Protein AF-A0A0B1TII0-F1 (afdb_monomer)

Radius of gyration: 20.52 Å; Cα contacts (8 Å, |Δi|>4): 89; chains: 1; bounding box: 50×30×60 Å

Structure (mmCIF, N/CA/C/O backbone):
data_AF-A0A0B1TII0-F1
#
_entry.id   AF-A0A0B1TII0-F1
#
loop_
_atom_site.group_PDB
_atom_site.id
_atom_site.type_symbol
_atom_site.label_atom_id
_atom_site.label_alt_id
_atom_site.label_comp_id
_atom_site.label_asym_id
_atom_site.label_entity_id
_atom_site.label_seq_id
_atom_site.pdbx_PDB_ins_code
_atom_site.Cartn_x
_atom_site.Cartn_y
_atom_site.Cartn_z
_atom_site.occupancy
_atom_site.B_iso_or_equiv
_atom_site.auth_seq_id
_atom_site.auth_comp_id
_atom_site.auth_asym_id
_atom_site.auth_atom_id
_atom_site.pdbx_PDB_model_num
ATOM 1 N N . MET A 1 1 ? 30.522 5.930 -40.813 1.00 80.50 1 MET A N 1
ATOM 2 C CA . MET A 1 1 ? 30.589 4.596 -40.174 1.00 80.50 1 MET A CA 1
ATOM 3 C C . MET A 1 1 ? 31.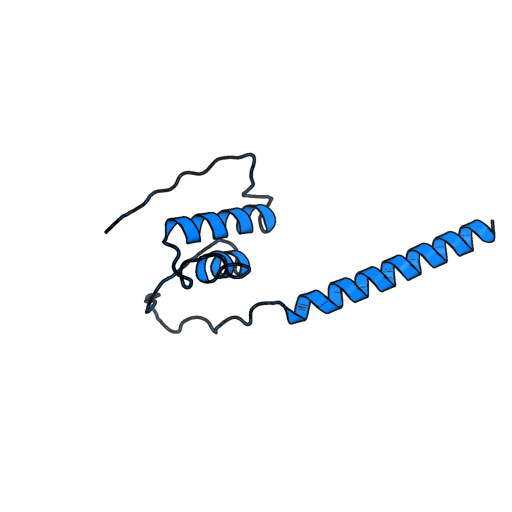285 4.658 -38.819 1.00 80.50 1 MET A C 1
ATOM 5 O O . MET A 1 1 ? 30.621 4.414 -37.826 1.00 80.50 1 MET A O 1
ATOM 9 N N . LEU A 1 2 ? 32.551 5.091 -38.743 1.00 89.12 2 LEU A N 1
ATOM 10 C CA . LEU A 1 2 ? 33.294 5.187 -37.474 1.00 89.12 2 LEU A CA 1
ATOM 11 C C . LEU A 1 2 ? 32.627 6.114 -36.433 1.00 89.12 2 LEU A C 1
ATOM 13 O O . LEU A 1 2 ? 32.455 5.722 -35.287 1.00 89.12 2 LEU A O 1
ATOM 17 N N . LEU A 1 3 ? 32.162 7.302 -36.848 1.00 92.50 3 LEU A N 1
ATOM 18 C CA . LEU A 1 3 ? 31.469 8.259 -35.968 1.00 92.50 3 LEU A CA 1
ATOM 19 C C . LEU A 1 3 ? 30.202 7.665 -35.327 1.00 92.50 3 LEU A C 1
ATOM 21 O O . LEU A 1 3 ? 29.959 7.852 -34.144 1.00 92.50 3 LEU A O 1
ATOM 25 N N . ILE A 1 4 ? 29.421 6.910 -36.104 1.00 94.19 4 ILE A N 1
ATOM 26 C CA . ILE A 1 4 ? 28.181 6.273 -35.634 1.00 94.19 4 ILE A CA 1
ATOM 27 C C . ILE A 1 4 ? 28.506 5.200 -34.590 1.00 94.19 4 ILE A C 1
ATOM 29 O O . ILE A 1 4 ? 27.841 5.126 -33.564 1.00 94.19 4 ILE A O 1
ATOM 33 N N . VAL A 1 5 ? 29.567 4.416 -34.811 1.00 95.19 5 VAL A N 1
ATOM 34 C CA . VAL A 1 5 ? 30.032 3.404 -33.850 1.00 95.19 5 VAL A CA 1
ATOM 35 C C . VAL A 1 5 ? 30.472 4.056 -32.536 1.00 95.19 5 VAL A C 1
ATOM 37 O O . VAL A 1 5 ? 30.087 3.584 -31.470 1.00 95.19 5 VAL A O 1
ATOM 40 N N . PHE A 1 6 ? 31.205 5.172 -32.594 1.00 96.12 6 PHE A N 1
ATOM 41 C CA . PHE A 1 6 ? 31.600 5.915 -31.394 1.00 96.12 6 PHE A CA 1
ATOM 42 C C . PHE A 1 6 ? 30.402 6.493 -30.636 1.00 96.12 6 PHE A C 1
ATOM 44 O O . PHE A 1 6 ? 30.346 6.367 -29.417 1.00 96.12 6 PHE A O 1
ATOM 51 N N . VAL A 1 7 ? 29.425 7.077 -31.337 1.00 96.56 7 VAL A N 1
ATOM 52 C CA . VAL A 1 7 ? 28.207 7.604 -30.702 1.00 96.56 7 VAL A CA 1
ATOM 53 C C . VAL A 1 7 ? 27.429 6.483 -30.013 1.00 96.56 7 VAL A C 1
ATOM 55 O O . VAL A 1 7 ? 27.066 6.632 -28.849 1.00 96.56 7 VAL A O 1
ATOM 58 N N . LEU A 1 8 ? 27.240 5.339 -30.677 1.00 96.50 8 LEU A N 1
ATOM 59 C CA . LEU A 1 8 ? 26.550 4.194 -30.080 1.00 96.50 8 LEU A CA 1
ATOM 60 C C . LEU A 1 8 ? 27.282 3.683 -28.832 1.00 96.50 8 LEU A C 1
ATOM 62 O O . LEU A 1 8 ? 26.644 3.516 -27.796 1.00 96.50 8 LEU A O 1
ATOM 66 N N . LEU A 1 9 ? 28.609 3.530 -28.886 1.00 96.88 9 LEU A N 1
ATOM 67 C CA . LEU A 1 9 ? 29.415 3.121 -27.729 1.00 96.88 9 LEU A CA 1
ATOM 68 C C . LEU A 1 9 ? 29.323 4.113 -26.564 1.00 96.88 9 LEU A C 1
ATOM 70 O O . LEU A 1 9 ? 29.191 3.702 -25.415 1.00 96.88 9 LEU A O 1
ATOM 74 N N . ILE A 1 10 ? 29.357 5.417 -26.841 1.00 96.69 10 ILE A N 1
ATOM 75 C CA . ILE A 1 10 ? 29.239 6.438 -25.794 1.00 96.69 10 ILE A CA 1
ATOM 76 C C . ILE A 1 10 ? 27.851 6.378 -25.154 1.00 96.69 10 ILE A C 1
ATOM 78 O O . ILE A 1 10 ? 27.746 6.393 -23.929 1.00 96.69 10 ILE A O 1
ATOM 82 N N . THR A 1 11 ? 26.787 6.267 -25.956 1.00 96.69 11 THR A N 1
ATOM 83 C CA . THR A 1 11 ? 25.416 6.204 -25.428 1.00 96.69 11 THR A CA 1
ATOM 84 C C . THR A 1 11 ? 25.169 4.954 -24.590 1.00 96.69 11 THR A C 1
ATOM 86 O O . THR A 1 11 ? 24.550 5.056 -23.533 1.00 96.69 11 THR A O 1
ATOM 89 N N . THR A 1 12 ? 25.690 3.792 -24.995 1.00 96.69 12 THR A N 1
ATOM 90 C CA . THR A 1 12 ? 25.521 2.549 -24.232 1.00 96.69 12 THR A CA 1
ATOM 91 C C . THR A 1 12 ? 26.309 2.574 -22.928 1.00 96.69 12 THR A C 1
ATOM 93 O O . THR A 1 12 ? 25.765 2.198 -21.892 1.00 96.69 12 THR A O 1
ATOM 96 N N . VAL A 1 13 ? 27.548 3.075 -22.943 1.00 97.00 13 VAL A N 1
ATOM 97 C CA . VAL A 1 13 ? 28.372 3.218 -21.732 1.00 97.00 13 VAL A CA 1
ATOM 98 C C . VAL A 1 13 ? 27.753 4.232 -20.770 1.00 97.00 13 VAL A C 1
ATOM 100 O O . VAL A 1 13 ? 27.659 3.952 -19.576 1.00 97.00 13 VAL A O 1
ATOM 103 N N . ALA A 1 14 ? 27.280 5.376 -21.271 1.00 96.56 14 ALA A N 1
ATOM 104 C CA . ALA A 1 14 ? 26.619 6.387 -20.449 1.00 96.56 14 ALA A CA 1
ATOM 105 C C . ALA A 1 14 ? 25.313 5.859 -19.838 1.00 96.56 14 ALA A C 1
ATOM 107 O O . ALA A 1 14 ? 25.077 6.041 -18.643 1.00 96.56 14 ALA A O 1
ATOM 108 N N . PHE A 1 15 ? 24.492 5.161 -20.629 1.00 95.62 15 PHE A N 1
ATOM 109 C CA . PHE A 1 15 ? 23.260 4.546 -20.141 1.00 95.62 15 PHE A CA 1
ATOM 110 C C . PHE A 1 15 ? 23.545 3.459 -19.102 1.00 95.62 15 PHE A C 1
ATOM 112 O O . PHE A 1 15 ? 22.904 3.446 -18.056 1.00 95.62 15 PHE A O 1
ATOM 119 N N . ALA A 1 16 ? 24.535 2.594 -19.336 1.00 95.25 16 ALA A N 1
ATOM 120 C CA . ALA A 1 16 ? 24.936 1.567 -18.380 1.00 95.25 16 ALA A CA 1
ATOM 121 C C . ALA A 1 16 ? 25.445 2.186 -17.069 1.00 95.25 16 ALA A C 1
ATOM 123 O O . ALA A 1 16 ? 25.012 1.780 -15.994 1.00 95.25 16 ALA A O 1
ATOM 124 N N . ALA A 1 17 ? 26.309 3.201 -17.141 1.00 95.00 17 ALA A N 1
ATOM 125 C CA . ALA A 1 17 ? 26.810 3.901 -15.961 1.00 95.00 17 ALA A CA 1
ATOM 126 C C . ALA A 1 17 ? 25.672 4.556 -15.162 1.00 95.00 17 ALA A C 1
ATOM 128 O O . ALA A 1 17 ? 25.613 4.404 -13.941 1.00 95.00 17 ALA A O 1
ATOM 129 N N . LEU A 1 18 ? 24.738 5.223 -15.847 1.00 93.19 18 LEU A N 1
ATOM 130 C CA . LEU A 1 18 ? 23.560 5.816 -15.217 1.00 93.19 18 LEU A CA 1
ATOM 131 C C . LEU A 1 18 ? 22.661 4.743 -14.588 1.00 93.19 18 LEU A C 1
ATOM 133 O O . LEU A 1 18 ? 22.252 4.885 -13.440 1.00 93.19 18 LEU A O 1
ATOM 137 N N . TYR A 1 19 ? 22.403 3.649 -15.302 1.00 91.31 19 TYR A N 1
ATOM 138 C CA . TYR A 1 19 ? 21.601 2.525 -14.825 1.00 91.31 19 TYR A CA 1
ATOM 139 C C . TYR A 1 19 ? 22.189 1.899 -13.552 1.00 91.31 19 TYR A C 1
ATOM 141 O O . TYR A 1 19 ? 21.479 1.741 -12.558 1.00 91.31 19 TYR A O 1
ATOM 149 N N . TYR A 1 20 ? 23.496 1.616 -13.532 1.00 90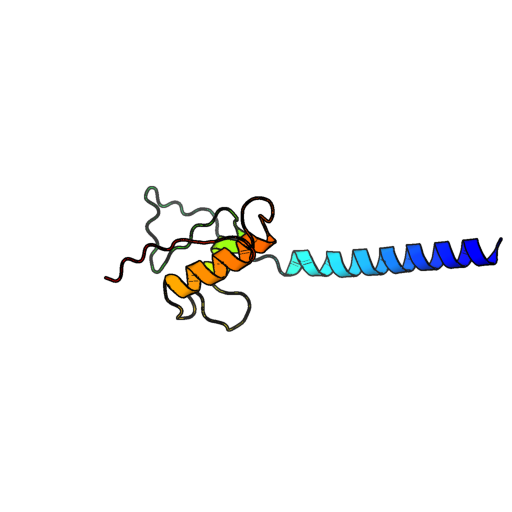.81 20 TYR A N 1
ATOM 150 C CA . TYR A 1 20 ? 24.167 1.070 -12.349 1.00 90.81 20 TYR A CA 1
ATOM 151 C C . TYR A 1 20 ? 24.222 2.065 -11.186 1.00 90.81 20 TYR A C 1
ATOM 153 O O . TYR A 1 20 ? 24.087 1.657 -10.031 1.00 90.81 20 TYR A O 1
ATOM 161 N N . HIS A 1 21 ? 24.370 3.364 -11.461 1.00 88.19 21 HIS A N 1
ATOM 162 C CA . HIS A 1 21 ? 24.332 4.385 -10.416 1.00 88.19 21 HIS A CA 1
ATOM 163 C C . HIS A 1 21 ? 22.940 4.500 -9.772 1.00 88.19 21 HIS A C 1
ATOM 165 O O . HIS A 1 21 ? 22.833 4.597 -8.549 1.00 88.19 21 HIS A O 1
ATOM 171 N N . LEU A 1 22 ? 21.876 4.418 -10.578 1.00 82.69 22 LEU A N 1
ATOM 172 C CA . LEU A 1 22 ? 20.493 4.437 -10.097 1.00 82.69 22 LEU A CA 1
ATOM 173 C C . LEU A 1 22 ? 20.147 3.176 -9.291 1.00 82.69 22 LEU A C 1
ATOM 175 O O . LEU A 1 22 ? 19.597 3.290 -8.196 1.00 82.69 22 LEU A O 1
ATOM 179 N N . LEU A 1 23 ? 20.535 1.987 -9.765 1.00 77.06 23 LEU A N 1
ATOM 180 C CA . LEU A 1 23 ? 20.320 0.733 -9.032 1.00 77.06 23 LEU A CA 1
ATOM 181 C C . LEU A 1 23 ? 21.087 0.675 -7.704 1.00 77.06 23 LEU A C 1
ATOM 183 O O . LEU A 1 23 ? 20.573 0.143 -6.721 1.00 77.06 23 LEU A O 1
ATOM 187 N N . GLY A 1 24 ? 22.294 1.246 -7.644 1.00 68.50 24 GLY A N 1
ATOM 188 C CA . GLY A 1 24 ? 23.073 1.324 -6.405 1.00 68.50 24 GLY A CA 1
ATOM 189 C C . GLY A 1 24 ? 22.389 2.138 -5.297 1.00 68.50 24 GLY A C 1
ATOM 190 O O . GLY A 1 24 ? 22.660 1.913 -4.119 1.00 68.50 24 GLY A O 1
ATOM 191 N N . SER A 1 25 ? 21.474 3.051 -5.646 1.00 62.00 25 SER A N 1
ATOM 192 C CA . SER A 1 25 ? 20.727 3.856 -4.671 1.00 62.00 25 SER A CA 1
ATOM 193 C C . SER A 1 25 ? 19.535 3.114 -4.048 1.00 62.00 25 SER A C 1
ATOM 195 O O . SER A 1 25 ? 19.127 3.475 -2.942 1.00 62.00 25 SER A O 1
ATOM 197 N N . GLU A 1 26 ? 18.952 2.130 -4.731 1.00 58.19 26 GLU A N 1
ATOM 198 C CA . GLU A 1 26 ? 17.678 1.494 -4.350 1.00 58.19 26 GLU A CA 1
ATOM 199 C C . GLU A 1 26 ? 17.813 0.592 -3.112 1.00 58.19 26 GLU A C 1
ATOM 201 O O . GLU A 1 26 ? 17.045 0.710 -2.157 1.00 58.19 26 GLU A O 1
ATOM 206 N N . THR A 1 27 ? 18.854 -0.243 -3.051 1.00 55.06 27 THR A N 1
ATOM 207 C CA . THR A 1 27 ? 19.027 -1.240 -1.974 1.00 55.06 27 THR A CA 1
ATOM 208 C C . THR A 1 27 ? 19.231 -0.631 -0.587 1.00 55.06 27 THR A C 1
ATOM 210 O O . THR A 1 27 ? 18.890 -1.253 0.417 1.00 55.06 27 THR A O 1
ATOM 213 N N . SER A 1 28 ? 19.735 0.603 -0.510 1.00 57.12 28 SER A N 1
ATO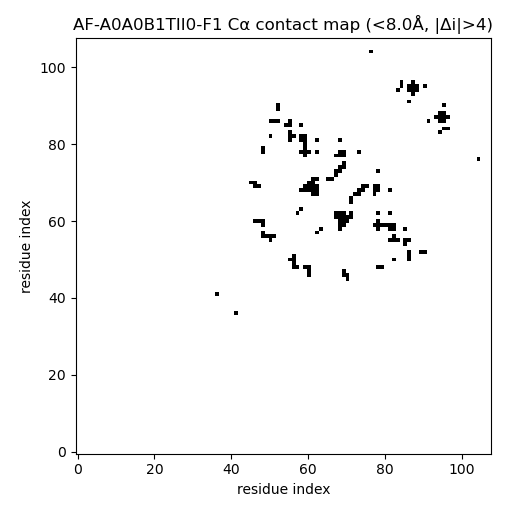M 214 C CA . SER A 1 28 ? 19.929 1.326 0.756 1.00 57.12 28 SER A CA 1
ATOM 215 C C . SER A 1 28 ? 18.645 1.934 1.339 1.00 57.12 28 SER A C 1
ATOM 217 O O . SER A 1 28 ? 18.637 2.337 2.503 1.00 57.12 28 SER A O 1
ATOM 219 N N . ARG A 1 29 ? 17.561 2.003 0.552 1.00 57.66 29 ARG A N 1
ATOM 220 C CA . ARG A 1 29 ? 16.276 2.605 0.950 1.00 57.66 29 ARG A CA 1
ATOM 221 C C . ARG A 1 29 ? 15.190 1.583 1.258 1.00 57.66 29 ARG A C 1
ATOM 223 O O . ARG A 1 29 ? 14.109 1.979 1.692 1.00 57.66 29 ARG A O 1
ATOM 230 N N . LEU A 1 30 ? 15.462 0.295 1.052 1.00 59.38 30 LEU A N 1
ATOM 231 C CA . LEU A 1 30 ? 14.497 -0.749 1.368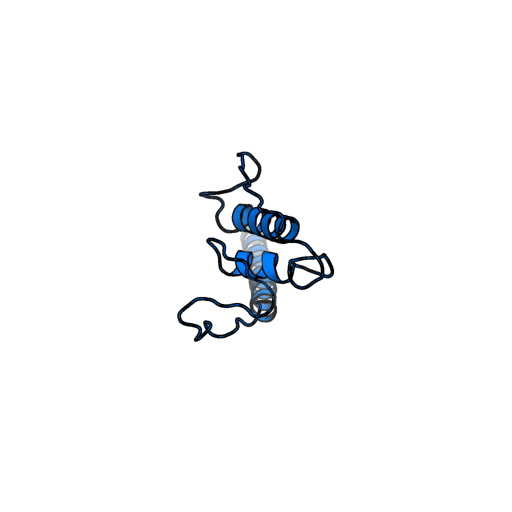 1.00 59.38 30 LEU A CA 1
ATOM 232 C C . LEU A 1 30 ? 14.236 -0.754 2.884 1.00 59.38 30 LEU A C 1
ATOM 234 O O . LEU A 1 30 ? 15.190 -0.837 3.669 1.00 59.38 30 LEU A O 1
ATOM 238 N N . PRO A 1 31 ? 12.972 -0.635 3.329 1.00 57.44 31 PRO A N 1
ATOM 239 C CA . PRO A 1 31 ? 12.650 -0.704 4.744 1.00 57.44 31 PRO A CA 1
ATOM 240 C C . PRO A 1 31 ? 13.105 -2.055 5.295 1.00 57.44 31 PRO A C 1
ATOM 242 O O . PRO A 1 31 ? 12.803 -3.117 4.753 1.00 57.44 31 PRO A O 1
ATOM 245 N N . LYS A 1 32 ? 13.880 -2.023 6.383 1.00 65.75 32 LYS A N 1
ATOM 246 C CA . LYS A 1 32 ? 14.350 -3.246 7.029 1.00 65.75 32 LYS A CA 1
ATOM 247 C C . LYS A 1 32 ? 13.177 -3.890 7.761 1.00 65.75 32 LYS A C 1
ATOM 249 O O . LYS A 1 32 ? 12.756 -3.414 8.815 1.00 65.75 32 LYS A O 1
ATOM 254 N N . TRP A 1 33 ? 12.659 -4.963 7.180 1.00 65.38 33 TRP A N 1
ATOM 255 C CA . TRP A 1 33 ? 11.469 -5.640 7.667 1.00 65.38 33 TRP A CA 1
ATOM 256 C C . TRP A 1 33 ? 11.658 -6.225 9.073 1.00 65.38 33 TRP A C 1
ATOM 258 O O . TRP A 1 33 ? 12.683 -6.866 9.343 1.00 65.38 33 TRP A O 1
ATOM 268 N N . PRO A 1 34 ? 10.689 -6.042 9.990 1.00 63.84 34 PRO A N 1
ATOM 269 C CA . PRO A 1 34 ? 10.670 -6.817 11.219 1.00 63.84 34 PRO A CA 1
ATOM 270 C C . PRO A 1 34 ? 10.453 -8.295 10.873 1.00 63.84 34 PRO A C 1
ATOM 272 O O . PRO A 1 34 ? 9.754 -8.628 9.917 1.00 63.84 34 PRO A O 1
ATOM 275 N N . LYS A 1 35 ? 11.041 -9.201 11.662 1.00 70.31 35 LYS A N 1
ATOM 276 C CA . LYS A 1 35 ? 10.742 -10.634 11.533 1.00 70.31 35 LYS A CA 1
ATOM 277 C C . LYS A 1 35 ? 9.228 -10.858 11.687 1.00 70.31 35 LYS A C 1
ATOM 279 O O . LYS A 1 35 ? 8.599 -10.093 12.428 1.00 70.31 35 LYS A O 1
ATOM 284 N N . PRO A 1 36 ? 8.655 -11.895 11.044 1.00 68.56 36 PRO A N 1
ATOM 285 C CA . PRO A 1 36 ? 7.259 -12.256 11.235 1.00 68.56 36 PRO A CA 1
ATOM 286 C C . PRO A 1 36 ? 6.902 -12.260 12.718 1.00 68.56 36 PRO A C 1
ATOM 288 O O . PRO A 1 36 ? 7.671 -12.740 13.557 1.00 68.56 36 PRO A O 1
ATOM 291 N N . SER A 1 37 ? 5.744 -11.691 13.038 1.00 65.31 37 SER A N 1
ATOM 292 C CA . SER A 1 37 ? 5.226 -11.734 14.396 1.00 65.31 37 SER A CA 1
ATOM 293 C C . SER A 1 37 ? 5.080 -13.194 14.822 1.00 65.31 37 SER A C 1
ATOM 295 O O . SER A 1 37 ? 4.397 -13.970 14.164 1.00 65.31 37 SER A O 1
ATOM 297 N N . ILE A 1 38 ? 5.692 -13.557 15.948 1.00 66.25 38 ILE A N 1
ATOM 298 C CA . ILE A 1 38 ? 5.511 -14.861 16.612 1.00 66.25 38 ILE A CA 1
ATOM 299 C C . ILE A 1 38 ? 4.110 -15.014 17.231 1.00 66.25 38 ILE A C 1
ATOM 301 O O . ILE A 1 38 ? 3.821 -16.032 17.851 1.00 66.25 38 ILE A O 1
ATOM 305 N N . SER A 1 39 ? 3.234 -14.010 17.090 1.00 61.81 39 SER A N 1
ATOM 306 C CA . SER A 1 39 ? 1.854 -14.054 17.569 1.00 61.81 39 SER A CA 1
ATOM 307 C C . SER A 1 39 ? 1.038 -15.072 16.761 1.00 61.81 39 SER A C 1
ATOM 309 O O . SER A 1 39 ? 0.769 -14.816 15.587 1.00 61.81 39 SER A O 1
ATOM 311 N N . PRO A 1 40 ? 0.543 -16.163 17.379 1.00 58.78 40 PRO A N 1
ATOM 312 C CA . PRO A 1 40 ? -0.280 -17.164 16.692 1.00 58.78 40 PRO A CA 1
ATOM 313 C C . PRO A 1 40 ? -1.616 -16.605 16.175 1.00 58.78 40 PRO A C 1
ATOM 315 O O . PRO A 1 40 ? -2.265 -17.226 15.344 1.00 58.78 40 PRO A O 1
ATOM 318 N N . LEU A 1 41 ? -2.040 -15.446 16.698 1.00 67.56 41 LEU A N 1
ATOM 319 C CA . LEU A 1 41 ? -3.342 -14.822 16.445 1.00 67.56 41 LEU A CA 1
ATOM 320 C C . LEU A 1 41 ? -3.244 -13.474 15.711 1.00 67.56 41 LEU A C 1
ATOM 322 O O . LEU A 1 41 ? -4.268 -12.827 15.520 1.00 67.56 41 LEU A O 1
ATOM 326 N N . GLY A 1 42 ? -2.039 -12.996 15.372 1.00 59.59 42 GLY A N 1
ATOM 327 C CA . GLY A 1 42 ? -1.875 -11.672 14.758 1.00 59.59 42 GLY A CA 1
ATOM 328 C C . GLY A 1 42 ? -2.356 -10.519 15.651 1.00 59.59 42 GLY A C 1
ATOM 329 O O . GLY A 1 42 ? -2.939 -9.556 15.162 1.00 59.59 42 GLY A O 1
ATOM 330 N N . LYS A 1 43 ? -2.153 -10.594 16.975 1.00 67.31 43 LYS A N 1
ATOM 331 C CA . LYS A 1 43 ? -2.461 -9.465 17.872 1.00 67.31 43 LYS A CA 1
ATOM 332 C C . LYS A 1 43 ? -1.365 -8.405 17.770 1.00 67.31 43 LYS A C 1
ATOM 334 O O . LYS A 1 43 ? -0.244 -8.623 18.228 1.00 67.31 43 LYS A O 1
ATOM 339 N N . TYR A 1 44 ? -1.705 -7.255 17.196 1.00 76.12 44 TYR A N 1
ATOM 340 C CA . TYR A 1 44 ? -0.829 -6.087 17.105 1.00 76.12 44 TYR A CA 1
ATOM 341 C C . TYR A 1 44 ? -1.102 -5.134 18.273 1.00 76.12 44 TYR A C 1
ATOM 343 O O . TYR A 1 44 ? -2.251 -4.914 18.643 1.00 76.12 44 TYR A O 1
ATOM 351 N N . SER A 1 45 ? -0.051 -4.556 18.860 1.00 74.44 45 SER A N 1
ATOM 352 C CA . SER A 1 45 ? -0.165 -3.698 20.053 1.00 74.44 45 SER A CA 1
ATOM 353 C C . SER A 1 45 ? -0.775 -2.320 19.786 1.00 74.44 45 SER A C 1
ATOM 355 O O . SER A 1 45 ? -1.272 -1.688 20.712 1.00 74.44 45 SER A O 1
ATOM 357 N N . ARG A 1 46 ? -0.711 -1.838 18.539 1.00 80.31 46 ARG A N 1
ATOM 358 C CA . ARG A 1 46 ? -1.216 -0.514 18.139 1.00 80.31 46 ARG A CA 1
ATOM 359 C C . ARG A 1 46 ? -2.101 -0.570 16.910 1.00 80.31 46 ARG A C 1
ATOM 361 O O . ARG A 1 46 ? -3.211 -0.064 16.941 1.00 80.31 46 ARG A O 1
ATOM 368 N N . ALA A 1 47 ? -1.574 -1.108 15.815 1.00 86.06 47 ALA A N 1
ATOM 369 C CA . ALA A 1 47 ? -2.257 -1.082 14.536 1.00 86.06 47 ALA A CA 1
ATOM 370 C C . ALA A 1 47 ? -1.671 -2.121 13.577 1.00 86.06 47 ALA A C 1
ATOM 372 O O . ALA A 1 47 ? -0.525 -2.545 13.753 1.00 86.06 47 ALA A O 1
ATOM 373 N N . ALA A 1 48 ? -2.447 -2.490 12.563 1.00 88.25 48 ALA A N 1
ATOM 374 C CA . ALA A 1 48 ? -2.077 -3.480 11.564 1.00 88.25 48 ALA A CA 1
ATOM 375 C C . ALA A 1 48 ? -2.572 -3.047 10.185 1.00 88.25 48 ALA A C 1
ATOM 377 O O . ALA A 1 48 ? -3.664 -2.495 10.069 1.00 88.25 48 ALA A O 1
ATOM 378 N N . VAL A 1 49 ? -1.773 -3.322 9.158 1.00 91.75 49 VAL A N 1
ATOM 379 C CA . VAL A 1 49 ? -2.156 -3.183 7.752 1.00 91.75 49 VAL A CA 1
ATOM 380 C C . VAL A 1 49 ? -1.700 -4.452 7.049 1.00 91.75 49 VAL A C 1
ATOM 382 O O . VAL A 1 49 ? -0.560 -4.875 7.240 1.00 91.75 49 VAL A O 1
ATOM 385 N N . ALA A 1 50 ? -2.596 -5.056 6.276 1.00 92.25 50 ALA A N 1
ATOM 386 C CA . ALA A 1 50 ? -2.316 -6.213 5.440 1.00 92.25 50 ALA A CA 1
ATOM 387 C C . ALA A 1 50 ? -2.759 -5.891 4.012 1.00 92.25 50 ALA A C 1
ATOM 389 O O . ALA A 1 50 ? -3.868 -5.400 3.804 1.00 92.25 50 ALA A O 1
ATOM 390 N N . ALA A 1 51 ? -1.866 -6.126 3.060 1.00 92.56 51 ALA A N 1
ATOM 391 C CA . ALA A 1 51 ? -2.041 -5.838 1.647 1.00 92.56 51 ALA A CA 1
ATOM 392 C C . ALA A 1 51 ? -1.319 -6.924 0.829 1.00 92.56 51 ALA A C 1
ATOM 394 O O . ALA A 1 51 ? -0.385 -7.545 1.340 1.00 92.56 51 ALA A O 1
ATOM 395 N N . ASP A 1 52 ? -1.710 -7.113 -0.432 1.00 90.25 52 ASP A N 1
ATOM 396 C CA . ASP A 1 52 ? -1.193 -8.168 -1.328 1.00 90.25 52 ASP A CA 1
ATOM 397 C C . ASP A 1 52 ? 0.313 -8.044 -1.628 1.00 90.25 52 ASP A C 1
ATOM 399 O O . ASP A 1 52 ? 0.945 -8.980 -2.113 1.00 90.25 52 ASP A O 1
ATOM 403 N N . ASN A 1 53 ? 0.903 -6.902 -1.266 1.00 91.19 53 ASN A N 1
ATOM 404 C CA . ASN A 1 53 ? 2.320 -6.616 -1.383 1.00 91.19 53 ASN A CA 1
ATOM 405 C C . ASN A 1 53 ? 2.911 -6.124 -0.049 1.00 91.19 53 ASN A C 1
ATOM 407 O O . ASN A 1 53 ? 2.326 -5.291 0.660 1.00 91.19 53 ASN A O 1
ATOM 411 N N . GLU A 1 54 ? 4.111 -6.608 0.277 1.00 86.19 54 GLU A N 1
ATOM 412 C CA . GLU A 1 54 ? 4.832 -6.264 1.508 1.00 86.19 54 GLU A CA 1
ATOM 413 C C . GLU A 1 54 ? 5.136 -4.761 1.620 1.00 86.19 54 GLU A C 1
ATOM 415 O O . GLU A 1 54 ? 4.895 -4.156 2.669 1.00 86.19 54 GLU A O 1
ATOM 420 N N . TYR A 1 55 ? 5.561 -4.123 0.524 1.00 87.12 55 TYR A N 1
ATOM 421 C CA . TYR A 1 55 ? 5.847 -2.687 0.488 1.00 87.12 55 TYR A CA 1
ATOM 422 C C . TYR A 1 55 ? 4.588 -1.873 0.768 1.00 87.12 55 TYR A C 1
ATOM 424 O O . TYR A 1 55 ? 4.628 -0.882 1.498 1.00 87.12 55 TYR A O 1
ATOM 432 N N . CYS A 1 56 ? 3.450 -2.325 0.249 1.00 92.00 56 CYS A N 1
ATOM 433 C CA . CYS A 1 56 ? 2.179 -1.632 0.408 1.00 92.00 56 CYS A CA 1
ATOM 434 C C . CYS A 1 56 ? 1.607 -1.770 1.819 1.00 92.00 56 CYS A C 1
ATOM 436 O O . CYS A 1 56 ? 1.049 -0.803 2.345 1.00 92.00 56 CYS A O 1
ATOM 438 N N . SER A 1 57 ? 1.834 -2.914 2.473 1.00 91.06 57 SER A N 1
ATOM 439 C CA . SER A 1 57 ? 1.524 -3.090 3.896 1.00 91.06 57 SER A CA 1
ATOM 440 C C . SER A 1 57 ? 2.302 -2.090 4.762 1.00 91.06 57 SER A C 1
ATOM 442 O O . SER A 1 57 ? 1.742 -1.462 5.662 1.00 91.06 57 SER A O 1
ATOM 444 N N . GLU A 1 58 ? 3.579 -1.861 4.458 1.00 88.19 58 GLU A N 1
ATOM 445 C CA . GLU A 1 58 ? 4.423 -0.915 5.200 1.00 88.19 58 GLU A CA 1
ATOM 446 C C . GLU A 1 58 ? 4.103 0.538 4.917 1.00 88.19 58 GLU A C 1
ATOM 448 O O . GLU A 1 58 ? 4.102 1.357 5.834 1.00 88.19 58 GLU A O 1
ATOM 453 N N . ILE A 1 59 ? 3.806 0.863 3.661 1.00 90.38 59 ILE A N 1
ATOM 454 C CA . ILE A 1 59 ? 3.393 2.203 3.259 1.00 90.38 59 ILE A CA 1
ATOM 455 C C . ILE A 1 59 ? 2.084 2.574 3.960 1.00 90.38 59 ILE A C 1
ATOM 457 O O . ILE A 1 59 ? 2.001 3.662 4.526 1.00 90.38 59 ILE A O 1
ATOM 461 N N . GLY A 1 60 ? 1.098 1.673 4.019 1.00 92.88 60 GLY A N 1
ATOM 462 C CA . GLY A 1 60 ? -0.124 1.912 4.793 1.00 92.88 60 GLY A CA 1
ATOM 463 C C . GLY A 1 60 ? 0.130 2.004 6.304 1.00 92.88 60 GLY A C 1
ATOM 464 O O . GLY A 1 60 ? -0.545 2.753 7.015 1.00 92.88 60 GLY A O 1
ATOM 465 N N . ARG A 1 61 ? 1.138 1.290 6.819 1.00 89.44 61 ARG A N 1
ATOM 466 C CA . ARG A 1 61 ? 1.493 1.294 8.244 1.00 89.44 61 ARG A CA 1
ATOM 467 C C . ARG A 1 61 ? 2.277 2.541 8.678 1.00 89.44 61 ARG A C 1
ATOM 469 O O . ARG A 1 61 ? 1.963 3.104 9.727 1.00 89.44 61 ARG A O 1
ATOM 476 N N . TRP A 1 62 ? 3.274 2.986 7.909 1.00 84.19 62 TRP A N 1
ATOM 477 C CA . TRP A 1 62 ? 4.200 4.079 8.263 1.00 84.19 62 TRP A CA 1
ATOM 478 C C . TRP A 1 62 ? 4.190 5.298 7.342 1.00 84.19 62 TRP A C 1
ATOM 480 O O . TRP A 1 62 ? 4.595 6.365 7.803 1.00 84.19 62 TRP A O 1
ATOM 490 N N . GLY A 1 63 ? 3.764 5.172 6.087 1.00 77.38 63 GLY A N 1
ATOM 491 C CA . GLY A 1 63 ? 3.789 6.250 5.093 1.00 77.38 63 GLY A CA 1
ATOM 492 C C . GLY A 1 63 ? 5.150 6.435 4.408 1.00 77.38 63 GLY A C 1
ATOM 493 O O . GLY A 1 63 ? 6.153 5.859 4.819 1.00 77.38 63 GLY A O 1
ATOM 494 N N . ILE A 1 64 ? 5.185 7.258 3.349 1.00 63.59 64 ILE A N 1
ATOM 495 C CA . ILE A 1 64 ? 6.352 7.400 2.446 1.00 63.59 64 ILE A CA 1
ATOM 496 C C . ILE A 1 64 ? 7.316 8.543 2.838 1.00 63.59 64 ILE A C 1
ATOM 498 O O . ILE A 1 64 ? 8.502 8.455 2.546 1.00 63.59 64 ILE A O 1
ATOM 502 N N . SER A 1 65 ? 6.860 9.613 3.505 1.00 52.22 65 SER A N 1
ATOM 503 C CA . SER A 1 65 ? 7.718 10.709 4.019 1.00 52.22 65 SER A CA 1
ATOM 504 C C . SER A 1 65 ? 6.866 11.760 4.732 1.00 52.22 65 SER A C 1
ATOM 506 O O . SER A 1 65 ? 6.085 12.424 4.055 1.00 52.22 65 SER A O 1
ATOM 508 N N . ASN A 1 66 ? 6.960 11.883 6.067 1.00 52.03 66 ASN A N 1
ATOM 509 C CA . ASN A 1 66 ? 6.256 12.857 6.942 1.00 52.03 66 ASN A CA 1
ATOM 510 C C . ASN A 1 66 ? 4.739 13.070 6.722 1.00 52.03 66 ASN A C 1
ATOM 512 O O . ASN A 1 66 ? 4.131 13.886 7.405 1.00 52.03 66 ASN A O 1
ATOM 516 N N . ARG A 1 67 ? 4.118 12.317 5.814 1.00 58.19 67 ARG A N 1
ATOM 517 C CA . ARG A 1 67 ? 2.682 12.222 5.587 1.00 58.19 67 ARG A CA 1
ATOM 518 C C . ARG A 1 67 ? 2.133 11.085 6.434 1.00 58.19 67 ARG A C 1
ATOM 520 O O . ARG A 1 67 ? 2.785 10.050 6.588 1.00 58.19 67 ARG A O 1
ATOM 527 N N . ASN A 1 68 ? 0.964 11.321 7.011 1.00 61.84 68 ASN A N 1
ATOM 528 C CA . ASN A 1 68 ? 0.348 10.414 7.963 1.00 61.84 68 ASN A CA 1
ATOM 529 C C . ASN A 1 68 ? 0.053 9.062 7.299 1.00 61.84 68 ASN A C 1
ATOM 531 O O . ASN A 1 68 ? -0.481 8.995 6.198 1.00 61.84 68 ASN A O 1
ATOM 535 N N . ALA A 1 69 ? 0.392 7.993 8.003 1.00 78.75 69 ALA A N 1
ATOM 536 C CA . ALA A 1 69 ? -0.168 6.664 7.812 1.00 78.75 69 ALA A CA 1
ATOM 537 C C . ALA A 1 69 ? -0.511 6.127 9.206 1.00 78.75 69 ALA A C 1
ATOM 539 O O . ALA A 1 69 ? -0.380 6.872 10.187 1.00 78.75 69 ALA A O 1
ATOM 540 N N . LEU A 1 70 ? -0.926 4.868 9.330 1.00 90.50 70 LEU A N 1
ATOM 541 C CA . LEU A 1 70 ? -1.585 4.394 10.552 1.00 90.50 70 LEU A CA 1
ATOM 542 C C . LEU A 1 70 ? -0.784 4.651 11.847 1.00 90.50 70 LEU A C 1
ATOM 544 O O . LEU A 1 70 ? -1.343 5.017 12.878 1.00 90.50 70 LEU A O 1
ATOM 548 N N . LEU A 1 71 ? 0.548 4.522 11.810 1.00 87.25 71 LEU A N 1
ATOM 549 C CA . LEU A 1 71 ? 1.412 4.797 12.966 1.00 87.25 71 LEU A CA 1
ATOM 550 C C . LEU A 1 71 ? 1.838 6.266 13.121 1.00 87.25 71 LEU A C 1
ATOM 552 O O . LEU A 1 71 ? 2.284 6.639 14.210 1.00 87.25 71 LEU A O 1
ATOM 556 N N . ARG A 1 72 ? 1.689 7.090 12.078 1.00 85.06 72 ARG A N 1
ATOM 557 C CA . ARG A 1 72 ? 2.039 8.523 12.051 1.00 85.06 72 ARG A CA 1
ATOM 558 C C . ARG A 1 72 ? 0.825 9.445 12.248 1.00 85.06 72 ARG A C 1
ATOM 560 O O . ARG A 1 72 ? 0.861 10.591 11.827 1.00 85.06 72 ARG A O 1
ATOM 567 N N . GLY A 1 73 ? -0.240 8.952 12.880 1.00 86.69 73 GLY A N 1
ATOM 568 C CA . GLY A 1 73 ? -1.420 9.756 13.224 1.00 86.69 73 GLY A CA 1
ATOM 569 C C . GLY A 1 73 ? -2.512 9.801 12.153 1.00 86.69 73 GLY A C 1
ATOM 570 O O . GLY A 1 73 ? -3.439 10.592 12.288 1.00 86.69 73 GLY A O 1
ATOM 571 N N . GLY A 1 74 ? -2.416 8.973 11.109 1.00 90.00 74 GLY A N 1
ATOM 572 C CA . GLY A 1 74 ? -3.530 8.718 10.192 1.00 90.00 74 GLY A CA 1
ATOM 573 C C . GLY A 1 74 ? -4.498 7.687 10.775 1.00 90.00 74 GLY A C 1
ATOM 574 O O . GLY A 1 74 ? -4.140 6.934 11.685 1.00 90.00 74 GLY A O 1
ATOM 575 N N . ASN A 1 75 ? -5.717 7.636 10.248 1.00 91.50 75 ASN A N 1
ATOM 576 C CA . ASN A 1 75 ? -6.713 6.632 10.620 1.00 91.50 75 ASN A CA 1
ATOM 577 C C . ASN A 1 75 ? -6.643 5.386 9.704 1.00 91.50 75 ASN A C 1
ATOM 579 O O . ASN A 1 75 ? -5.800 5.286 8.808 1.00 91.50 75 ASN A O 1
ATOM 583 N N . ALA A 1 76 ? -7.537 4.417 9.932 1.00 93.00 76 ALA A N 1
ATOM 584 C CA . ALA A 1 76 ? -7.603 3.188 9.135 1.00 93.00 76 ALA A CA 1
ATOM 585 C C . ALA A 1 76 ? -7.888 3.443 7.639 1.00 93.00 76 ALA A C 1
ATOM 587 O O . ALA A 1 76 ? -7.389 2.708 6.789 1.00 93.00 76 ALA A O 1
ATOM 588 N N . VAL A 1 77 ? -8.640 4.497 7.313 1.00 94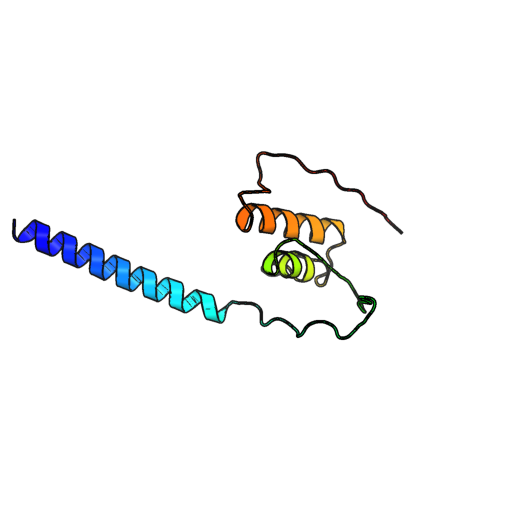.25 77 VAL A N 1
ATOM 589 C CA . VAL A 1 77 ? -8.957 4.896 5.933 1.00 94.25 77 VAL A CA 1
ATOM 590 C C . VAL A 1 77 ? -7.730 5.500 5.247 1.00 94.25 77 VAL A C 1
ATOM 592 O O . VAL A 1 77 ? -7.418 5.107 4.126 1.00 94.25 77 VAL A O 1
ATOM 595 N N . ASP A 1 78 ? -6.977 6.375 5.923 1.00 93.88 78 ASP A N 1
ATOM 596 C CA . ASP A 1 78 ? -5.729 6.948 5.387 1.00 93.88 78 ASP A CA 1
ATOM 597 C C . ASP A 1 78 ? -4.713 5.847 5.054 1.00 93.88 78 ASP A C 1
ATOM 599 O O . ASP A 1 78 ? -4.087 5.846 3.991 1.00 93.88 78 ASP A O 1
ATOM 603 N N . ALA A 1 79 ? -4.585 4.875 5.962 1.00 94.25 79 ALA A N 1
ATOM 604 C CA . ALA A 1 79 ? -3.727 3.710 5.792 1.00 94.25 79 ALA A CA 1
ATOM 605 C C . ALA A 1 79 ? -4.148 2.850 4.590 1.00 94.25 79 ALA A C 1
ATOM 607 O O . ALA A 1 79 ? -3.295 2.456 3.791 1.00 94.25 79 ALA A O 1
ATOM 608 N N . ALA A 1 80 ? -5.452 2.597 4.436 1.00 95.06 80 ALA A N 1
ATOM 609 C CA . ALA A 1 80 ? -5.997 1.845 3.310 1.00 95.06 80 ALA A CA 1
ATOM 610 C C . ALA A 1 80 ? -5.774 2.569 1.972 1.00 95.06 80 ALA A C 1
ATOM 612 O O . ALA A 1 80 ? -5.333 1.945 1.011 1.00 95.06 80 ALA A O 1
ATOM 613 N N . ILE A 1 81 ? -5.997 3.887 1.907 1.00 94.62 81 ILE A N 1
ATOM 614 C CA . ILE A 1 81 ? -5.768 4.688 0.693 1.00 94.62 81 ILE A CA 1
ATOM 615 C C . ILE A 1 81 ? -4.285 4.671 0.298 1.00 94.62 81 ILE A C 1
ATOM 617 O O . ILE A 1 81 ? -3.960 4.465 -0.873 1.00 94.62 81 ILE A O 1
ATOM 621 N N . ALA A 1 82 ? -3.375 4.837 1.263 1.00 93.88 82 ALA A N 1
ATOM 622 C CA . ALA A 1 82 ? -1.938 4.763 1.007 1.00 93.88 82 ALA A CA 1
ATOM 623 C C . ALA A 1 82 ? -1.518 3.383 0.465 1.00 93.88 82 ALA A C 1
ATOM 625 O O . ALA A 1 82 ? -0.739 3.308 -0.489 1.00 93.88 82 ALA A O 1
ATOM 626 N N . ALA A 1 83 ? -2.064 2.300 1.029 1.00 94.38 83 ALA A N 1
ATOM 627 C CA . ALA A 1 83 ? -1.819 0.943 0.548 1.00 94.38 83 ALA A CA 1
ATOM 628 C C . ALA A 1 83 ? -2.393 0.712 -0.862 1.00 94.38 83 ALA A C 1
ATOM 630 O O . ALA A 1 83 ? -1.701 0.142 -1.702 1.00 94.38 83 ALA A O 1
ATOM 631 N N . LEU A 1 84 ? -3.601 1.205 -1.157 1.00 94.62 84 LEU A N 1
ATOM 632 C CA . LEU A 1 84 ? -4.237 1.081 -2.476 1.00 94.62 84 LEU A CA 1
ATOM 633 C C . LEU A 1 84 ? -3.430 1.772 -3.579 1.00 94.62 84 LEU A C 1
ATOM 635 O O . LEU A 1 84 ? -3.229 1.189 -4.643 1.00 94.62 84 LEU A O 1
ATOM 639 N N . PHE A 1 85 ? -2.921 2.983 -3.328 1.00 93.62 85 PHE A N 1
ATOM 640 C CA . PHE A 1 85 ? -2.044 3.658 -4.290 1.00 93.62 85 PHE A CA 1
ATOM 641 C C . PHE A 1 85 ? -0.749 2.883 -4.530 1.00 93.62 85 PHE A C 1
ATOM 643 O O . PHE A 1 85 ? -0.285 2.817 -5.666 1.00 93.62 85 PHE A O 1
ATOM 650 N N . CYS A 1 86 ? -0.181 2.281 -3.483 1.00 93.38 86 CYS A N 1
ATOM 651 C CA . CYS A 1 86 ? 0.985 1.422 -3.635 1.00 93.38 86 CYS A CA 1
ATOM 652 C C . CYS A 1 86 ? 0.665 0.176 -4.472 1.00 93.38 86 CYS A C 1
ATOM 654 O O . CYS A 1 86 ? 1.387 -0.096 -5.429 1.00 93.38 86 CYS A O 1
ATOM 656 N N . ILE A 1 87 ? -0.428 -0.540 -4.180 1.00 95.38 87 ILE A N 1
ATOM 657 C CA . ILE A 1 87 ? -0.822 -1.734 -4.947 1.00 95.38 87 ILE A CA 1
ATOM 658 C C . ILE A 1 87 ? -1.069 -1.368 -6.410 1.00 95.38 87 ILE A C 1
ATOM 660 O O . ILE A 1 87 ? -0.631 -2.090 -7.296 1.00 95.38 87 ILE A O 1
ATOM 664 N N . GLY A 1 88 ? -1.673 -0.212 -6.692 1.00 94.75 88 GLY A N 1
ATOM 665 C CA . GLY A 1 88 ? -1.866 0.250 -8.068 1.00 94.75 88 GLY A CA 1
ATOM 666 C C . GLY A 1 88 ? -0.571 0.414 -8.878 1.00 94.75 88 GLY A C 1
ATOM 667 O O . GLY A 1 88 ? -0.632 0.428 -10.103 1.00 94.75 88 GLY A O 1
ATOM 668 N N . VAL A 1 89 ? 0.590 0.538 -8.221 1.00 93.31 89 VAL A N 1
ATOM 669 C CA . VAL A 1 89 ? 1.917 0.599 -8.861 1.00 93.31 89 VAL A CA 1
ATOM 670 C C . VAL A 1 89 ? 2.642 -0.747 -8.795 1.00 93.31 89 VAL A C 1
ATOM 672 O O . VAL A 1 89 ? 3.307 -1.127 -9.756 1.00 93.31 89 VAL A O 1
ATOM 675 N N . MET A 1 90 ? 2.527 -1.465 -7.678 1.00 93.38 90 MET A N 1
ATOM 676 C CA . MET A 1 90 ? 3.244 -2.723 -7.455 1.00 93.38 90 MET A CA 1
ATOM 677 C C . MET A 1 90 ? 2.568 -3.920 -8.137 1.00 93.38 90 MET A C 1
ATOM 679 O O . MET A 1 90 ? 3.257 -4.790 -8.662 1.00 93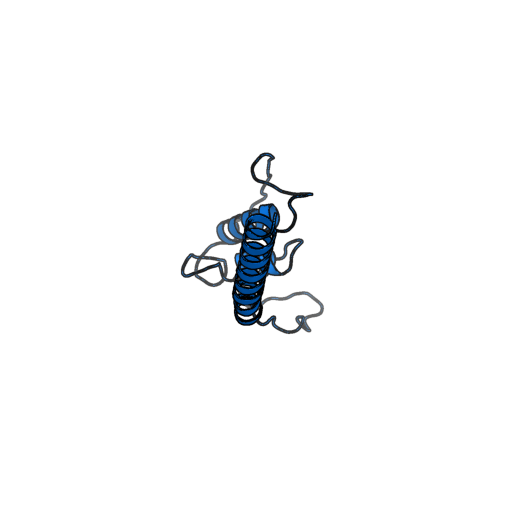.38 90 MET A O 1
ATOM 683 N N . ASP A 1 91 ? 1.237 -3.920 -8.206 1.00 92.81 91 ASP A N 1
ATOM 684 C CA . ASP A 1 91 ? 0.398 -5.004 -8.721 1.00 92.81 91 ASP A CA 1
ATOM 685 C C . ASP A 1 91 ? -0.534 -4.489 -9.833 1.00 92.81 91 ASP A C 1
ATOM 687 O O . ASP A 1 91 ? -1.747 -4.710 -9.832 1.00 92.81 91 ASP A O 1
ATOM 691 N N . THR A 1 92 ? 0.053 -3.806 -10.822 1.00 92.31 92 THR A N 1
ATOM 692 C CA . THR A 1 92 ? -0.657 -3.160 -11.952 1.00 92.31 92 THR A CA 1
ATOM 693 C C . THR A 1 92 ? -1.540 -4.101 -12.776 1.00 92.31 92 THR A C 1
ATOM 695 O O . THR A 1 92 ? -2.446 -3.653 -13.475 1.00 92.31 92 THR A O 1
ATOM 698 N N . HIS A 1 93 ? -1.284 -5.408 -12.711 1.00 91.19 93 HIS A N 1
ATOM 699 C CA . HIS A 1 93 ? -2.097 -6.428 -13.369 1.00 91.19 93 HIS A CA 1
ATOM 700 C C . HIS A 1 93 ? -3.464 -6.639 -12.691 1.00 91.19 93 HIS A C 1
ATOM 702 O O . HIS A 1 93 ? -4.362 -7.200 -13.314 1.00 91.19 93 HIS A O 1
ATOM 708 N N . SER A 1 94 ? -3.608 -6.227 -11.427 1.00 92.00 94 SER A N 1
ATOM 709 C CA . SER A 1 94 ? -4.782 -6.474 -10.582 1.00 92.00 94 SER A CA 1
ATOM 710 C C . SER A 1 94 ? -5.472 -5.175 -10.158 1.00 92.00 94 SER A C 1
ATOM 712 O O . SER A 1 94 ? -6.695 -5.063 -10.252 1.00 92.00 94 SER A O 1
ATOM 714 N N . ALA A 1 95 ? -4.699 -4.163 -9.746 1.00 93.19 95 ALA A N 1
ATOM 715 C CA . ALA A 1 95 ? -5.230 -2.881 -9.290 1.00 93.19 95 ALA A CA 1
ATOM 716 C C . ALA A 1 95 ? -4.615 -1.697 -10.048 1.00 93.19 95 ALA A C 1
ATOM 718 O O . ALA A 1 95 ? -3.506 -1.765 -10.571 1.00 93.19 95 ALA A O 1
ATOM 719 N N . GLY A 1 96 ? -5.335 -0.575 -10.086 1.00 91.50 96 GLY A N 1
ATOM 720 C CA . GLY A 1 96 ? -4.882 0.637 -10.762 1.00 91.50 96 GLY A CA 1
ATOM 721 C C . GLY A 1 96 ? -5.889 1.782 -10.667 1.00 91.50 96 GLY A C 1
ATOM 722 O O . GLY A 1 96 ? -7.013 1.610 -10.200 1.00 91.50 96 GLY A O 1
ATOM 723 N N . LEU A 1 97 ? -5.485 2.968 -11.131 1.00 91.38 97 LEU A N 1
ATOM 724 C CA . LEU A 1 97 ? -6.278 4.200 -10.998 1.00 91.38 97 LEU A CA 1
ATOM 725 C C . LEU A 1 97 ? -7.562 4.216 -11.839 1.00 91.38 97 LEU A C 1
ATOM 727 O O . LEU A 1 97 ? -8.521 4.883 -11.470 1.00 91.38 97 LEU A O 1
ATOM 731 N N . GLY A 1 98 ? -7.575 3.518 -12.977 1.00 91.81 98 GLY A N 1
ATOM 732 C CA . GLY A 1 98 ? -8.690 3.544 -13.932 1.00 91.81 98 GLY A CA 1
ATOM 733 C C . GLY A 1 98 ? -9.848 2.591 -13.617 1.00 91.81 98 GLY A C 1
ATOM 734 O O . GLY A 1 98 ? -10.758 2.477 -14.430 1.00 91.81 98 GLY A O 1
ATOM 735 N N . GLY A 1 99 ? -9.789 1.863 -12.500 1.00 89.50 99 GLY A N 1
ATOM 736 C CA . GLY A 1 99 ? -10.804 0.886 -12.105 1.00 89.50 99 GLY A CA 1
ATOM 737 C C . GLY A 1 99 ? -11.842 1.458 -11.137 1.00 89.50 99 GLY A C 1
ATOM 738 O O . GLY A 1 99 ? -12.384 2.543 -11.330 1.00 89.50 99 GLY A O 1
ATOM 739 N N . GLY A 1 100 ? -12.110 0.706 -10.069 1.00 90.25 100 GLY A N 1
ATOM 740 C CA . GLY A 1 100 ? -12.987 1.106 -8.973 1.00 90.25 100 GLY A CA 1
ATOM 741 C C . GLY A 1 100 ? -12.636 0.361 -7.686 1.00 90.25 100 GLY A C 1
ATOM 742 O O . GLY A 1 100 ? -11.921 -0.639 -7.712 1.00 90.25 100 GLY A O 1
ATOM 743 N N . HIS A 1 101 ? -13.124 0.856 -6.552 1.00 90.50 101 HIS A N 1
ATOM 744 C CA . HIS A 1 101 ? -12.891 0.252 -5.243 1.00 90.50 101 HIS A CA 1
ATOM 745 C C . HIS A 1 101 ? -14.130 0.404 -4.358 1.00 90.50 101 HIS A C 1
ATOM 747 O O . HIS A 1 101 ? -14.811 1.428 -4.406 1.00 90.50 101 HIS A O 1
ATOM 753 N N . PHE A 1 102 ? -14.384 -0.601 -3.519 1.00 94.75 102 PHE A N 1
ATOM 754 C CA . PHE A 1 102 ? -15.383 -0.550 -2.457 1.00 94.75 102 PHE A CA 1
ATOM 755 C C . PHE A 1 102 ? -14.692 -0.674 -1.106 1.00 94.75 102 PHE A C 1
ATOM 757 O O . PHE A 1 102 ? -13.900 -1.591 -0.897 1.00 94.75 102 PHE A O 1
ATOM 764 N N . MET A 1 103 ? -15.042 0.215 -0.179 1.00 94.88 103 MET A N 1
ATOM 765 C CA . MET A 1 103 ? -14.507 0.209 1.176 1.00 94.88 103 MET A CA 1
ATOM 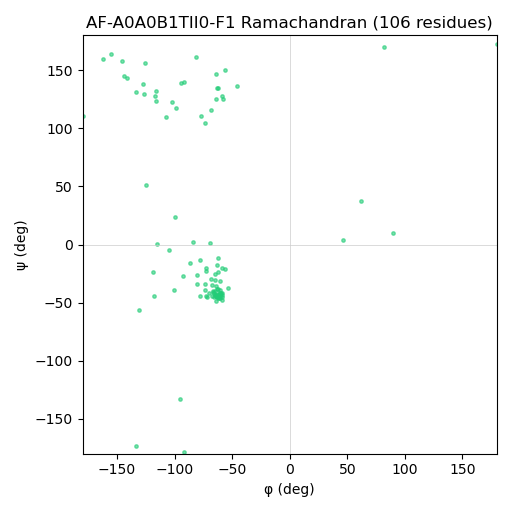766 C C . MET A 1 103 ? -15.631 -0.034 2.175 1.00 94.88 103 MET A C 1
ATOM 768 O O . MET A 1 103 ? -16.634 0.676 2.177 1.00 94.88 103 MET A O 1
ATOM 772 N N . THR A 1 104 ? -15.443 -1.021 3.048 1.00 95.94 104 THR A N 1
ATOM 773 C CA . THR A 1 104 ? -16.298 -1.216 4.222 1.00 95.94 104 THR A CA 1
ATOM 774 C C . THR A 1 104 ? -15.558 -0.691 5.439 1.00 95.94 104 THR A C 1
ATOM 776 O O . THR A 1 104 ? -14.442 -1.126 5.718 1.00 95.94 104 THR A O 1
ATOM 779 N N . ILE A 1 105 ? -16.166 0.255 6.150 1.00 95.06 105 ILE A N 1
ATOM 780 C CA . ILE A 1 105 ? -15.549 0.922 7.296 1.00 95.06 105 ILE A CA 1
ATOM 781 C C . ILE A 1 105 ? -16.361 0.585 8.538 1.00 95.06 105 ILE A C 1
ATOM 783 O O . ILE A 1 105 ? -17.556 0.867 8.602 1.00 95.06 105 ILE A O 1
ATOM 787 N N . TYR A 1 106 ? -15.691 0.017 9.535 1.00 93.38 106 TYR A N 1
ATOM 788 C CA . TYR A 1 106 ? -16.204 -0.044 10.894 1.00 93.38 106 TYR A CA 1
ATOM 789 C C . TYR A 1 106 ? -15.567 1.090 11.695 1.00 93.38 106 TYR A C 1
ATOM 791 O O . TYR A 1 106 ? -14.345 1.138 11.838 1.00 93.38 106 TYR A O 1
ATOM 799 N N . ASN A 1 107 ? -16.394 2.012 12.180 1.00 86.81 107 ASN A N 1
ATOM 800 C CA . ASN A 1 107 ? -15.967 3.083 13.070 1.00 86.81 107 ASN A CA 1
ATOM 801 C C . ASN A 1 107 ? -16.502 2.762 14.469 1.00 86.81 107 ASN A C 1
ATOM 803 O O . ASN A 1 107 ? -17.719 2.736 14.651 1.00 86.81 107 ASN A O 1
ATOM 807 N N . ALA A 1 108 ? -15.592 2.414 15.380 1.00 77.81 108 ALA A N 1
ATOM 808 C CA . ALA A 1 108 ? -15.897 1.909 16.719 1.00 77.81 108 ALA A CA 1
ATOM 809 C C . ALA A 1 108 ? -16.346 3.010 17.686 1.00 77.81 108 ALA A C 1
ATOM 811 O O . ALA A 1 108 ? -15.855 4.154 17.547 1.00 77.81 108 ALA A O 1
#

Sequence (108 aa):
MLLIVFVLLITTVAFAALYYHLLGSETSRLPKWPKPSISPLGKYSRAAVAADNEYCSEIGRWGISNRNALLRGGNAVDAAIAALFCIGVMDTHSAGLGGGHFMTIYNA

Secondary structure (DSSP, 8-state):
-HHHHHHHHHHHHHHHHHHHHHHHHHTTTS--PPP----TT---SS-----SSHHHHHHHHH-SSSS--GGGT--HHHHHHHHHHHHHHH-TTT--TTS---------

Foldseek 3Di:
DVVVVVVVVVVVVVVVVVVVVVVVPPVVPPPDDDDPPPDPVPDDPQDFADDPDPVLRVCQVCNDPQDDHRPNPDNNVSSVVRSLCVCCVVVVVPHHDPDDDDDDDDDD

pLDDT: mean 84.1, std 13.34, range [52.03, 97.0]

Mean predicted aligned error: 10.16 Å

Organism: Oesophagostomum dentatum (NCBI:txid61180)

InterPro domains:
  IPR000101 Gamma-glutamyltranspeptidase [PTHR11686] (9-108)
  IPR029055 Nucleophile aminohydrolases, N-terminal [SSF56235] (33-107)

Solvent-accessible surface area (backbone atoms only — not comparable to full-atom values): 6725 Å² total; per-residue (Å²): 110,70,68,58,54,51,51,52,54,50,53,52,52,51,49,50,52,50,51,54,57,55,57,66,57,51,74,80,67,58,78,83,75,76,76,81,75,86,50,95,79,71,80,62,97,83,71,85,56,86,53,103,40,74,70,21,18,46,31,10,32,53,33,91,70,100,46,56,2,43,74,55,79,27,50,74,64,50,11,50,53,46,20,50,59,39,37,28,67,77,40,58,92,82,35,49,92,90,66,85,87,86,86,88,82,88,84,133

=== Feature glossary ===
Legend for the data blocks above and below:

— What the protein is —

The amino-acid sequence is the protein's primary structure: the linear order of residues from the N-terminus to the C-terminus, written in one-letter code. Everything else here — the 3D coordinates, the secondary structure, the domain annotations — is ultimately a consequence of this string.

Database cross-references. InterPro integrates a dozen domain/family signature databases into unified entries with residue-range hits. GO terms attach function/process/location labels with evidence codes. CATH codes position the fold in a four-level structural taxon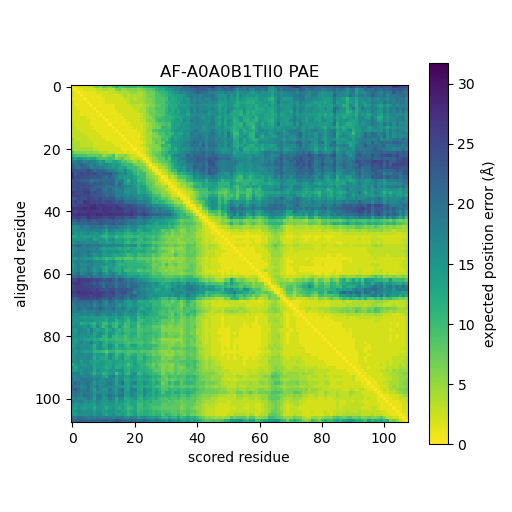omy. Organism is the NCBI-taxonomy species name.

— Where its atoms are —

The mmCIF block holds the 3D Cartesian coordinates of each backbone atom (N, Cα, C, O) in ångströms. mmCIF is the PDB's canonical archive format — a tagged-loop text representation of the atomic model.

The six renders are orthographic views along the three Cartesian axes in both directions. Representation (cartoon, sticks, or surface) and color scheme (sequence-rainbow or by-chain) vary across proteins so the training set covers all the common visualization conventions.

— Local backbone conformation —

Secondary structure is the local, repeating backbone conformation. DSSP classifies it into eight states by reading the hydrogen-bond network: three helix types (H, G, I), two β types (E, B), two non-regular types (T, S), and unstructured coil (-).

SS3 is a coarse helix/strand/coil call (letters a/b/c) made by the P-SEA algorithm from inter-Cα distances and dihedrals. It is less detailed than DSSP but needs only Cα positions.

Backbone dihedral angles. Every residue except chain termini has a φ (preceding-C → N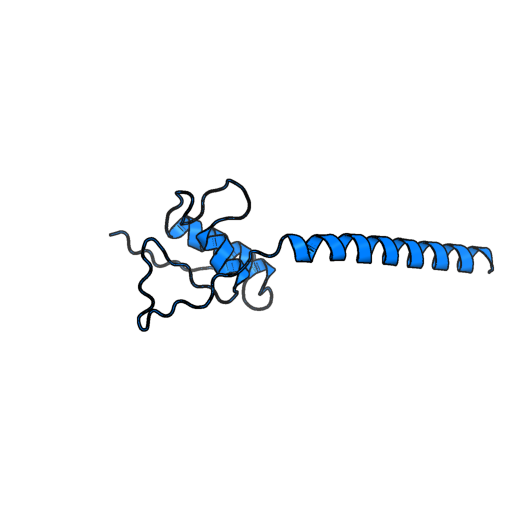 → Cα → C) and a ψ (N → Cα → C → next-N). They are reported in degrees following the IUPAC sign convention. Secondary structure is essentially a statement about which (φ, ψ) basin each residue occupies.

— Global shape and packing —

The geometric summary reports three shape descriptors. Rg (radius of gyration) measures how spread out the Cα atoms are about their centre of mass; compact globular proteins have small Rg, elongated or unfolded ones large. Cα contacts (<8 Å, |i−j|>4) count long-range residue pairs in spatial proximity — high for tightly packed folds, near zero for rods or random coil. The bounding-box extents give the protein's footprint along x, y, z in Å.

Solvent accessibility: the surface area of each residue that a 1.4 Å water probe can touch, in Å². When only backbone atoms are present the absolute values are lower than full-atom SASA (side chains contribute most of the area) and are flagged as backbone-only.

Plot images: a contact map (which residues are close in 3D, as an N×N binary image), a Ramachandran scatter (backbone torsion angles, revealing secondary-structure composition at a glance), and — for AlphaFold structures — a PAE heatmap (pairwise prediction confidence).

— Structural neighborhood —

Foldseek's 3Di representation compresses backbone geometry into a per-residue letter drawn from a learned twenty-state alphabet. It captures the tertiary interaction pattern around each residue — which residues are packed against it in space, regardless of where they are in sequence.

Structural nearest neighbors (via Foldseek easy-search vs the PDB). Reported per hit: target PDB id, E-value, and alignment TM-score. A TM-score above ~0.5 is the conventional threshold for 'same fold'.

— Confidence and disorder —

pLDDT (predicted Local Distance Difference Test) is AlphaFold's per-residue confidence score, ranging from 0 to 100. Values above 90 indicate high confidence (typically well-packed cores); 70–90 is confident; 50–70 low confidence; below 50 usually means the region is disordered or the prediction is unreliable there. AlphaFold stores pLDDT in the mmCIF B-factor column.

For experimental (PDB) structures, the B-factor (temperature factor) quantifies the positional spread of each atom in the crystal — a combination of thermal vibration and static disorder — in units of Å². High B-factors mark flexible loops or poorly resolved regions; low B-factors mark the rigid, well-ordered core.

Predicted Aligned Error (PAE) is an AlphaFold confidence matrix: entry (i, j) is the expected error in the position of residue j, in ångströms, when the prediction is superimposed on the true structure at residue i. Low PAE within a block of residues means that block is internally rigid and well-predicted; high PAE between two blocks means their relative placement is uncertain even if each block individually is confident.